Protein AF-A0A7Y5TC17-F1 (afdb_monomer)

Foldseek 3Di:
DDPPPQDDAQPLCVQVFFLLLAWADDPLAIEGEDQEADPPPCVQVVVLLLLCQLQVHDSVRYHYQYRDPSHGCPDYDDDVCRCVRVSSNSNLSNLVLCVQLVDDNPDDSSSSSVSSNPDDRRHGSNPDSGDDGGDDRPRPPDDDDDPCVVCVVVVHDDDPNVD

Secondary structure (DSSP, 8-state):
-----PPPPPHHHHHS-BHHHHEEEETTEEEEE--PPPSSS-HHHHHHHHHHHHHT--GGGEEEEPP-TTS-----S-TT-HHHHHHHHHHHHHHHHHHHTT--TT--HHHHHHHHHTS-TT-BGGG----PPPSS-SSTTS----TTHHHHHTT----GGG-

Nearest PDB structures (foldseek):
  1t3q-assembly1_B  TM=6.566E-01  e=1.281E-02  Pseudomonas putida
  1ffv-assembly1_B  TM=6.746E-01  e=1.524E-02  Hydrogenophaga pseudoflava
  5g5g-assembly1_C  TM=7.949E-01  e=1.029E-01  Escherichia coli K-12
  7dqx-assembly1_A  TM=5.069E-01  e=5.376E-03  Paenarthrobacter nicotinovorans
  1n63-assembly1_E  TM=7.167E-01  e=9.711E-02  Afipia carboxidovorans OM5

pLDDT: mean 90.0, std 11.38, range [38.22, 98.5]

Radius of gyration: 15.99 Å; Cα contacts (8 Å, |Δi|>4): 239; chains: 1; bounding box: 36×48×40 Å

Mean predicted aligned error: 5.06 Å

Sequence (163 aa):
MSLTRQRPLPAHVETNPRLGTWVTVADGLVEVHVGKVELGQGILTALHQVAADALGLPLHLVRIRSARTDGPDQGTTAGSLSVLQSTAALRHVGAAVRQLAEADDTDDPAAYVERIAALDPRTNLAGLDVGREPGHPVAVGTDAPRLDIPDKILGRPRFLTDL

Solvent-accessible surface area (backbone atoms only — not comparable to full-atom values): 9745 Å² total; per-residue (Å²): 135,86,80,77,78,78,75,81,80,37,68,52,32,65,77,40,30,35,40,47,38,40,43,50,63,56,98,90,25,43,34,37,40,35,28,53,68,71,87,78,85,53,54,62,63,54,49,36,24,47,41,15,26,23,55,73,45,62,62,91,45,44,41,67,39,69,50,48,95,83,36,32,76,58,64,78,72,54,92,84,39,55,65,70,58,47,50,52,28,39,38,52,52,16,23,39,49,31,62,75,45,67,65,55,100,83,57,58,67,68,65,49,49,54,39,55,57,68,52,65,43,77,42,57,58,66,80,53,90,58,66,79,69,64,79,80,70,81,37,61,92,55,94,74,86,62,86,61,50,66,35,61,75,70,72,44,93,78,65,72,87,79,106

Structure (mmCIF, N/CA/C/O backbone):
data_AF-A0A7Y5TC17-F1
#
_entry.id   AF-A0A7Y5TC17-F1
#
loop_
_atom_site.group_PDB
_atom_site.id
_atom_site.type_symbol
_atom_site.label_atom_id
_atom_site.label_alt_id
_atom_site.label_comp_id
_atom_site.label_asym_id
_atom_site.label_entity_id
_atom_site.label_seq_id
_atom_site.pdbx_PDB_ins_code
_atom_site.Cartn_x
_atom_site.Cartn_y
_atom_site.Cartn_z
_atom_site.occupancy
_atom_site.B_iso_or_equiv
_atom_site.auth_seq_id
_atom_site.auth_comp_id
_atom_site.auth_asym_id
_atom_site.auth_atom_id
_atom_site.pdbx_PDB_model_num
ATOM 1 N N . MET A 1 1 ? 3.488 27.300 24.366 1.00 38.22 1 MET A N 1
ATOM 2 C CA . MET A 1 1 ? 2.874 27.058 23.041 1.00 38.22 1 MET A CA 1
ATOM 3 C C . MET A 1 1 ? 3.787 26.110 22.282 1.00 38.22 1 MET A C 1
ATOM 5 O O . MET A 1 1 ? 4.843 26.537 21.838 1.00 38.22 1 MET A O 1
ATOM 9 N N . SER A 1 2 ? 3.456 24.818 22.254 1.00 45.62 2 SER A N 1
ATOM 10 C CA . SER A 1 2 ? 4.229 23.823 21.503 1.00 45.62 2 SER A CA 1
ATOM 11 C C . SER A 1 2 ? 3.798 23.907 20.041 1.00 45.62 2 SER A C 1
ATOM 13 O O . SER A 1 2 ? 2.640 23.643 19.731 1.00 45.62 2 SER A O 1
ATOM 15 N N . LEU A 1 3 ? 4.690 24.359 19.160 1.00 44.16 3 LEU A N 1
ATOM 16 C CA . LEU A 1 3 ? 4.468 24.313 17.718 1.00 44.16 3 LEU A CA 1
ATOM 17 C C . LEU A 1 3 ? 4.694 22.867 17.275 1.00 44.16 3 LEU A C 1
ATOM 19 O O . LEU A 1 3 ? 5.828 22.465 17.017 1.00 44.16 3 LEU A O 1
ATOM 23 N N . THR A 1 4 ? 3.632 22.069 17.222 1.00 50.44 4 THR A N 1
ATOM 24 C CA . THR A 1 4 ? 3.684 20.756 16.579 1.00 50.44 4 THR A CA 1
ATOM 25 C C . THR A 1 4 ? 4.006 20.999 15.103 1.00 50.44 4 THR A C 1
ATOM 27 O O . THR A 1 4 ? 3.170 21.514 14.363 1.00 50.44 4 THR A O 1
ATOM 30 N N . ARG A 1 5 ? 5.245 20.729 14.667 1.00 51.66 5 ARG A N 1
ATOM 31 C CA . ARG A 1 5 ? 5.592 20.784 13.240 1.00 51.66 5 ARG A CA 1
ATOM 32 C C . ARG A 1 5 ? 4.768 19.717 12.528 1.00 51.66 5 ARG A C 1
ATOM 34 O O . ARG A 1 5 ? 5.076 18.534 12.643 1.00 51.66 5 ARG A O 1
ATOM 41 N N . GLN A 1 6 ? 3.747 20.148 11.800 1.00 57.78 6 GLN A N 1
ATOM 42 C CA . GLN A 1 6 ? 2.999 19.282 10.903 1.00 57.78 6 GLN A CA 1
ATOM 43 C C . GLN A 1 6 ? 3.970 18.776 9.830 1.00 57.78 6 GLN A C 1
ATOM 45 O O . GLN A 1 6 ? 4.693 19.563 9.208 1.00 57.78 6 GLN A O 1
ATOM 50 N N . ARG A 1 7 ? 4.087 17.453 9.686 1.00 68.38 7 ARG A N 1
ATOM 51 C CA . ARG A 1 7 ? 5.002 16.855 8.709 1.00 68.38 7 ARG A CA 1
ATOM 52 C C . ARG A 1 7 ? 4.454 17.149 7.308 1.00 68.38 7 ARG A C 1
ATOM 54 O O . ARG A 1 7 ? 3.248 17.013 7.116 1.00 68.38 7 ARG A O 1
ATOM 61 N N . PRO A 1 8 ? 5.290 17.564 6.340 1.00 83.06 8 PRO A N 1
ATOM 62 C CA . PRO A 1 8 ? 4.802 17.810 4.990 1.00 83.06 8 PRO A CA 1
ATOM 63 C C . PRO A 1 8 ? 4.202 16.528 4.407 1.00 83.06 8 PRO A C 1
ATOM 65 O O . PRO A 1 8 ? 4.782 15.446 4.556 1.00 83.06 8 PRO A O 1
ATOM 68 N N . LEU A 1 9 ? 3.048 16.669 3.751 1.00 91.19 9 LEU A N 1
ATOM 69 C CA . LEU A 1 9 ? 2.367 15.575 3.068 1.00 91.19 9 LEU A CA 1
ATOM 70 C C . LEU A 1 9 ? 3.311 14.960 2.015 1.00 91.19 9 LEU A C 1
ATOM 72 O O . LEU A 1 9 ? 3.913 15.705 1.236 1.00 91.19 9 LEU A O 1
ATOM 76 N N . PRO A 1 10 ? 3.479 13.625 1.959 1.00 94.19 10 PRO A N 1
ATOM 77 C CA . PRO A 1 10 ? 4.298 13.011 0.921 1.00 94.19 10 PRO A CA 1
ATOM 78 C C . PRO A 1 10 ? 3.713 13.269 -0.472 1.00 94.19 10 PRO A C 1
ATOM 80 O O . PRO A 1 10 ? 2.533 13.011 -0.700 1.00 94.19 10 PRO A O 1
ATOM 83 N N . ALA A 1 11 ? 4.552 13.686 -1.424 1.00 94.56 11 ALA A N 1
ATOM 84 C CA . ALA A 1 11 ? 4.120 14.070 -2.773 1.00 94.56 11 ALA A CA 1
ATOM 85 C C . ALA A 1 11 ? 3.269 12.999 -3.481 1.00 94.56 11 ALA A C 1
ATOM 87 O O . ALA A 1 11 ? 2.285 13.318 -4.137 1.00 94.56 11 ALA A O 1
ATOM 88 N N . HIS A 1 12 ? 3.593 11.711 -3.318 1.00 96.56 12 HIS A N 1
ATOM 89 C CA . HIS A 1 12 ? 2.779 10.657 -3.927 1.00 96.56 12 HIS A CA 1
ATOM 90 C C . HIS A 1 12 ? 1.393 10.518 -3.290 1.00 96.56 12 HIS A C 1
ATOM 92 O O . HIS A 1 12 ? 0.468 10.133 -3.995 1.00 96.56 12 HIS A O 1
ATOM 98 N N . VAL A 1 13 ? 1.226 10.826 -1.999 1.00 97.00 13 VAL A N 1
ATOM 99 C CA . VAL A 1 13 ? -0.101 10.851 -1.358 1.00 97.00 13 VAL A CA 1
ATOM 100 C C . VAL A 1 13 ? -0.894 12.059 -1.846 1.00 97.00 13 VAL A C 1
ATOM 102 O O . VAL A 1 13 ? -2.085 11.936 -2.102 1.00 97.00 13 VAL A O 1
ATOM 105 N N . GLU A 1 14 ? -0.234 13.202 -2.041 1.00 96.31 14 GLU A N 1
ATOM 106 C CA . GLU A 1 14 ? -0.856 14.398 -2.618 1.00 96.31 14 GLU A CA 1
ATOM 107 C C . GLU A 1 14 ? -1.443 14.119 -4.011 1.00 96.31 14 GLU A C 1
ATOM 109 O O . GLU A 1 14 ? -2.597 14.455 -4.275 1.00 96.31 14 GLU A O 1
ATOM 114 N N . THR A 1 15 ? -0.691 13.439 -4.884 1.00 96.75 15 THR A N 1
ATOM 115 C CA . THR A 1 15 ? -1.150 13.106 -6.243 1.00 96.75 15 THR A CA 1
ATOM 116 C C . THR A 1 15 ? -2.050 11.871 -6.309 1.00 96.75 15 THR A C 1
ATOM 118 O O . THR A 1 15 ? -2.749 11.685 -7.300 1.00 96.75 15 THR A O 1
ATOM 121 N N . ASN A 1 16 ? -2.074 11.038 -5.262 1.00 97.69 16 ASN A N 1
ATOM 122 C CA . ASN A 1 16 ? -2.910 9.837 -5.165 1.00 97.69 16 ASN A CA 1
ATOM 123 C C . ASN A 1 16 ? -3.669 9.822 -3.826 1.00 97.69 16 ASN A C 1
ATOM 125 O O . ASN A 1 16 ? -3.382 9.003 -2.955 1.00 97.69 16 ASN A O 1
ATOM 129 N N . PRO A 1 17 ? -4.638 10.722 -3.604 1.00 97.62 17 PRO A N 1
ATOM 130 C CA . PRO A 1 17 ? -5.179 10.945 -2.266 1.00 97.62 17 PRO A CA 1
ATOM 131 C C . PRO A 1 17 ? -6.154 9.868 -1.780 1.00 97.62 17 PRO A C 1
ATOM 133 O O . PRO A 1 17 ? -6.545 9.898 -0.619 1.00 97.62 17 PRO A O 1
ATOM 136 N N . ARG A 1 18 ? -6.622 8.949 -2.631 1.00 98.19 18 ARG A N 1
ATOM 137 C CA . ARG A 1 18 ? -7.681 7.994 -2.264 1.00 98.19 18 ARG A CA 1
ATOM 138 C C . ARG A 1 18 ? -7.101 6.748 -1.608 1.00 98.19 18 ARG A C 1
ATOM 140 O O . ARG A 1 18 ? -6.218 6.120 -2.181 1.00 98.19 18 ARG A O 1
ATOM 147 N N . LEU A 1 19 ? -7.641 6.355 -0.453 1.00 98.38 19 LEU A N 1
ATOM 148 C CA . LEU A 1 19 ? -7.208 5.155 0.272 1.00 98.38 19 LEU A CA 1
ATOM 149 C C . LEU A 1 19 ? -7.213 3.898 -0.612 1.00 98.38 19 LEU A C 1
ATOM 151 O O . LEU A 1 19 ? -6.208 3.195 -0.668 1.00 98.38 19 LEU A O 1
ATOM 155 N N . GLY A 1 20 ? -8.294 3.667 -1.360 1.00 97.94 20 GLY A N 1
ATOM 156 C CA . GLY A 1 20 ? -8.449 2.494 -2.226 1.00 97.94 20 GLY A CA 1
ATOM 157 C C . GLY A 1 20 ? -7.459 2.424 -3.392 1.00 97.94 20 GLY A C 1
ATOM 158 O O . GLY A 1 20 ? -7.299 1.369 -3.994 1.00 97.94 20 GLY A O 1
ATOM 159 N N . THR A 1 21 ? -6.768 3.525 -3.711 1.00 98.06 21 THR A N 1
ATOM 160 C CA . THR A 1 21 ? -5.655 3.503 -4.669 1.00 98.06 21 THR A CA 1
ATOM 161 C C . THR A 1 21 ? -4.435 2.796 -4.076 1.00 98.06 21 THR A C 1
ATOM 163 O O . THR A 1 21 ? -3.692 2.166 -4.819 1.00 98.06 21 THR A O 1
ATOM 166 N N . TRP A 1 22 ? -4.241 2.866 -2.757 1.00 98.31 22 TRP A N 1
ATOM 167 C CA . TRP A 1 22 ? -3.078 2.318 -2.054 1.00 98.31 22 TRP A CA 1
ATOM 168 C C . TRP A 1 22 ? -3.331 0.978 -1.383 1.00 98.31 22 TRP A C 1
ATOM 170 O O . TRP A 1 22 ? -2.414 0.167 -1.320 1.00 98.31 22 TRP A O 1
ATOM 180 N N . VAL A 1 23 ? -4.521 0.781 -0.817 1.00 98.44 23 VAL A N 1
ATOM 181 C CA . VAL A 1 23 ? -4.818 -0.357 0.055 1.00 98.44 23 VAL A CA 1
ATOM 182 C C . VAL A 1 23 ? -6.170 -0.947 -0.305 1.00 98.44 23 VAL A C 1
ATOM 184 O O . VAL A 1 23 ? -7.170 -0.234 -0.385 1.00 98.44 23 VAL A O 1
ATOM 187 N N . THR A 1 24 ? -6.196 -2.263 -0.477 1.00 98.31 24 THR A N 1
ATOM 188 C CA . THR A 1 24 ? -7.418 -3.069 -0.541 1.00 98.31 24 THR A CA 1
ATOM 189 C C . THR A 1 24 ? -7.253 -4.316 0.330 1.00 98.31 24 THR A C 1
ATOM 191 O O . THR A 1 24 ? -6.166 -4.577 0.848 1.00 98.31 24 THR A O 1
ATOM 194 N N . VAL A 1 25 ? -8.328 -5.075 0.536 1.00 98.44 25 VAL A N 1
ATOM 195 C CA . VAL A 1 25 ? -8.272 -6.370 1.225 1.00 98.44 25 VAL A CA 1
ATOM 196 C C . VAL A 1 25 ? -8.869 -7.430 0.312 1.00 98.44 25 VAL A C 1
ATOM 198 O O . VAL A 1 25 ? -9.963 -7.246 -0.222 1.00 98.44 25 VAL A O 1
ATOM 201 N N . ALA A 1 26 ? -8.145 -8.529 0.127 1.00 97.19 26 ALA A N 1
ATOM 202 C CA . ALA A 1 26 ? -8.575 -9.676 -0.662 1.00 97.19 26 ALA A CA 1
ATOM 203 C C . ALA A 1 26 ? -8.027 -10.962 -0.039 1.00 97.19 26 ALA A C 1
ATOM 205 O O . ALA A 1 26 ? -6.884 -10.998 0.410 1.00 97.19 26 ALA A O 1
ATOM 206 N N . ASP A 1 27 ? -8.843 -12.017 -0.005 1.00 96.12 27 ASP A N 1
ATOM 207 C CA . ASP A 1 27 ? -8.465 -13.331 0.536 1.00 96.12 27 ASP A CA 1
ATOM 208 C C . ASP A 1 27 ? -7.914 -13.285 1.980 1.00 96.12 27 ASP A C 1
ATOM 210 O O . ASP A 1 27 ? -7.019 -14.051 2.334 1.00 96.12 27 ASP A O 1
ATOM 214 N N . GLY A 1 28 ? -8.412 -12.362 2.813 1.00 95.06 28 GLY A N 1
ATOM 215 C CA . GLY A 1 28 ? -7.934 -12.171 4.191 1.00 95.06 28 GLY A CA 1
ATOM 216 C C . GLY A 1 28 ? -6.537 -11.544 4.301 1.00 95.06 28 GLY A C 1
ATOM 217 O O . GLY A 1 28 ? -5.920 -11.604 5.362 1.00 95.06 28 GLY A O 1
ATOM 218 N N . LEU A 1 29 ? -6.023 -10.954 3.217 1.00 97.62 29 LEU A N 1
ATOM 219 C CA . LEU A 1 29 ? -4.732 -10.271 3.158 1.00 97.62 29 LEU A CA 1
ATOM 220 C C . LEU A 1 29 ? -4.921 -8.798 2.805 1.00 97.62 29 LEU A C 1
ATOM 222 O O . LEU A 1 29 ? -5.767 -8.445 1.981 1.00 97.62 29 LEU A O 1
ATOM 226 N N . VAL A 1 30 ? -4.075 -7.944 3.374 1.00 98.44 30 VAL A N 1
ATOM 227 C CA . VAL A 1 30 ? -4.012 -6.528 3.005 1.00 98.44 30 VAL A CA 1
ATOM 228 C C . VAL A 1 30 ? -3.144 -6.393 1.761 1.00 98.44 30 VAL A C 1
ATOM 230 O O . VAL A 1 30 ? -1.936 -6.638 1.791 1.00 98.44 30 VAL A O 1
ATOM 233 N N . GLU A 1 31 ? -3.758 -6.002 0.652 1.00 98.25 31 GLU A N 1
ATOM 234 C CA . GLU A 1 31 ? -3.065 -5.731 -0.598 1.00 98.25 31 GLU A CA 1
ATOM 235 C C . GLU A 1 31 ? -2.627 -4.267 -0.639 1.00 98.25 31 GLU A C 1
ATOM 237 O O . GLU A 1 31 ? -3.451 -3.353 -0.618 1.00 98.25 31 GLU A O 1
ATOM 242 N N . VAL A 1 32 ? -1.317 -4.038 -0.713 1.00 98.31 32 VAL A N 1
ATOM 243 C CA . VAL A 1 32 ? -0.723 -2.703 -0.807 1.00 98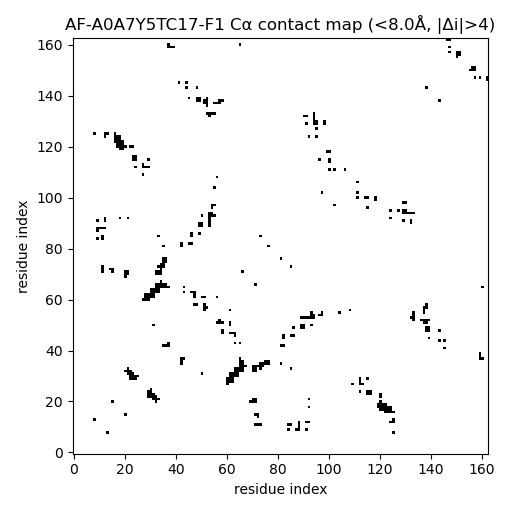.31 32 VAL A CA 1
ATOM 244 C C . VAL A 1 32 ? -0.223 -2.478 -2.224 1.00 98.31 32 VAL A C 1
ATOM 246 O O . VAL A 1 32 ? 0.647 -3.193 -2.725 1.00 98.31 32 VAL A O 1
ATOM 249 N N . HIS A 1 33 ? -0.786 -1.477 -2.882 1.00 98.06 33 HIS A N 1
ATOM 250 C CA . HIS A 1 33 ? -0.503 -1.134 -4.265 1.00 98.06 33 HIS A CA 1
ATOM 251 C C . HIS A 1 33 ? 0.639 -0.125 -4.340 1.00 98.06 33 HIS A C 1
ATOM 253 O O . HIS A 1 33 ? 0.656 0.885 -3.633 1.00 98.06 33 HIS A O 1
ATOM 259 N N . VAL A 1 34 ? 1.585 -0.375 -5.242 1.00 97.06 34 VAL A N 1
ATOM 260 C CA . VAL A 1 34 ? 2.689 0.544 -5.531 1.00 97.06 34 VAL A CA 1
ATOM 261 C C . VAL A 1 34 ? 2.785 0.773 -7.035 1.00 97.06 34 VAL A C 1
ATOM 263 O O . VAL A 1 34 ? 2.600 -0.140 -7.829 1.00 97.06 34 VAL A O 1
ATOM 266 N N . GLY A 1 35 ? 3.111 1.997 -7.438 1.00 96.00 35 GLY A N 1
ATOM 267 C CA . GLY A 1 35 ? 3.348 2.383 -8.831 1.00 96.00 35 GLY A CA 1
ATOM 268 C C . GLY A 1 35 ? 4.783 2.139 -9.302 1.00 96.00 35 GLY A C 1
ATOM 269 O O . GLY A 1 35 ? 5.126 2.472 -10.434 1.00 96.00 35 GLY A O 1
ATOM 270 N N . LYS A 1 36 ? 5.659 1.595 -8.445 1.00 94.88 36 LYS A N 1
ATOM 271 C CA . LYS A 1 36 ? 7.052 1.290 -8.800 1.00 94.88 36 LYS A CA 1
ATOM 272 C C . LYS A 1 36 ? 7.165 -0.067 -9.499 1.00 94.88 36 LYS A C 1
ATOM 274 O O . LYS A 1 36 ? 6.504 -1.035 -9.131 1.00 94.88 36 LYS A O 1
ATOM 279 N N . VAL A 1 37 ? 8.041 -0.125 -10.500 1.00 93.56 37 VAL A N 1
ATOM 280 C CA . VAL A 1 37 ? 8.257 -1.300 -11.352 1.00 93.56 37 VAL A CA 1
ATOM 281 C C . VAL A 1 37 ? 9.502 -2.051 -10.883 1.00 93.56 37 VAL A C 1
ATOM 283 O O . VAL A 1 37 ? 10.553 -1.458 -10.628 1.00 93.56 37 VAL A O 1
ATOM 286 N N . GLU A 1 38 ? 9.394 -3.370 -10.776 1.00 92.06 38 GLU A N 1
ATOM 287 C CA . GLU A 1 38 ? 10.527 -4.256 -10.516 1.00 92.06 38 GLU A CA 1
ATOM 288 C C . GLU A 1 38 ? 11.316 -4.509 -11.806 1.00 92.06 38 GLU A C 1
ATOM 290 O O . GLU A 1 38 ? 10.758 -4.969 -12.798 1.00 92.06 38 GLU A O 1
ATOM 295 N N . LEU A 1 39 ? 12.620 -4.223 -11.787 1.00 91.50 39 LEU A N 1
ATOM 296 C CA . LEU A 1 39 ? 13.537 -4.407 -12.921 1.00 91.50 39 LEU A CA 1
ATOM 297 C C . LEU A 1 39 ? 14.716 -5.330 -12.564 1.00 91.50 39 LEU A C 1
ATOM 299 O O . LEU A 1 39 ? 15.632 -5.519 -13.361 1.00 91.50 39 LEU A O 1
ATOM 303 N N . GLY A 1 40 ? 14.713 -5.906 -11.361 1.00 89.62 40 GLY A N 1
ATOM 304 C CA . GLY A 1 40 ? 15.720 -6.827 -10.843 1.00 89.62 40 GLY A CA 1
ATOM 305 C C . GLY A 1 40 ? 16.331 -6.390 -9.514 1.00 89.62 40 GLY A C 1
ATOM 306 O O . GLY A 1 40 ? 16.956 -7.221 -8.846 1.00 89.62 40 GLY A O 1
ATOM 307 N N . GLN A 1 41 ? 16.129 -5.137 -9.103 1.00 91.50 41 GLN A N 1
ATOM 308 C CA . GLN A 1 41 ? 16.670 -4.552 -7.879 1.00 91.50 41 GLN A CA 1
ATOM 309 C C . GLN A 1 41 ? 16.088 -5.154 -6.591 1.00 91.50 41 GLN A C 1
ATOM 311 O O . GLN A 1 41 ? 16.774 -5.143 -5.574 1.00 91.50 41 GLN A O 1
ATOM 316 N N . GLY A 1 42 ? 14.885 -5.736 -6.628 1.00 91.44 42 GLY A N 1
ATOM 317 C CA . GLY A 1 42 ? 14.193 -6.268 -5.444 1.00 91.44 42 GLY A CA 1
ATOM 318 C C . GLY A 1 42 ? 13.413 -5.205 -4.669 1.00 91.44 42 GLY A C 1
ATOM 319 O O . GLY A 1 42 ? 13.336 -5.254 -3.442 1.00 91.44 42 GLY A O 1
ATOM 320 N N . ILE A 1 43 ? 12.861 -4.214 -5.371 1.00 93.38 43 ILE A N 1
ATOM 321 C CA . ILE A 1 43 ? 12.117 -3.130 -4.737 1.00 93.38 43 ILE A CA 1
ATOM 322 C C . ILE A 1 43 ? 10.801 -3.608 -4.141 1.00 93.38 43 ILE A C 1
ATOM 324 O O . ILE A 1 43 ? 10.406 -3.093 -3.101 1.00 93.38 43 ILE A O 1
ATOM 328 N N . LEU A 1 44 ? 10.130 -4.582 -4.759 1.00 93.44 44 LEU A N 1
ATOM 329 C CA . LEU A 1 44 ? 8.847 -5.056 -4.237 1.00 93.44 44 LEU A CA 1
ATOM 330 C C . LEU A 1 44 ? 9.033 -5.714 -2.868 1.00 93.44 44 LEU A C 1
ATOM 332 O O . LEU A 1 44 ? 8.256 -5.438 -1.963 1.00 93.44 44 LEU A O 1
ATOM 336 N N . THR A 1 45 ? 10.123 -6.461 -2.668 1.00 93.12 45 THR A N 1
ATOM 337 C CA . THR A 1 45 ? 10.498 -7.007 -1.353 1.00 93.12 45 THR A CA 1
ATOM 338 C C . THR A 1 45 ? 10.786 -5.901 -0.337 1.00 93.12 45 THR A C 1
ATOM 340 O O . THR A 1 45 ? 10.285 -5.947 0.784 1.00 93.12 45 THR A O 1
ATOM 343 N N . ALA A 1 46 ? 11.547 -4.872 -0.721 1.00 93.81 46 ALA A N 1
ATOM 344 C CA . ALA A 1 46 ? 11.838 -3.754 0.178 1.00 93.81 46 ALA A CA 1
ATOM 345 C C . ALA A 1 46 ? 10.561 -2.991 0.580 1.00 93.81 46 ALA A C 1
ATOM 347 O O . ALA A 1 46 ? 10.364 -2.668 1.750 1.00 93.81 46 ALA A O 1
ATOM 348 N N . LEU A 1 47 ? 9.669 -2.726 -0.379 1.00 95.25 47 LEU A N 1
ATOM 349 C CA . LEU A 1 47 ? 8.399 -2.045 -0.123 1.00 95.25 47 LEU A CA 1
ATOM 350 C C . LEU A 1 47 ? 7.408 -2.927 0.641 1.00 95.25 47 LEU A C 1
ATOM 352 O O . LEU A 1 47 ? 6.613 -2.388 1.402 1.00 95.25 47 LEU A O 1
ATOM 356 N N . HIS A 1 48 ? 7.488 -4.254 0.514 1.00 95.38 48 HIS A N 1
ATOM 357 C CA . HIS A 1 48 ? 6.717 -5.201 1.323 1.00 95.38 48 HIS A CA 1
ATOM 358 C C . HIS A 1 48 ? 7.050 -5.077 2.805 1.00 95.38 48 HIS A C 1
ATOM 360 O O . HIS A 1 48 ? 6.143 -4.924 3.618 1.00 95.38 48 HIS A O 1
ATOM 366 N N . GLN A 1 49 ? 8.340 -5.047 3.147 1.00 95.19 49 GLN A N 1
ATOM 367 C CA . GLN A 1 49 ? 8.782 -4.836 4.527 1.00 95.19 49 GLN A CA 1
ATOM 368 C C . GLN A 1 49 ? 8.340 -3.472 5.061 1.00 95.19 49 GLN A C 1
ATOM 370 O O . GLN A 1 49 ? 7.807 -3.384 6.163 1.00 95.19 49 GLN A O 1
ATOM 375 N N . VAL A 1 50 ? 8.498 -2.412 4.263 1.00 95.56 50 VAL A N 1
ATOM 376 C CA . VAL A 1 50 ? 8.059 -1.063 4.649 1.00 95.56 50 VAL A CA 1
ATOM 377 C C . VAL A 1 50 ? 6.545 -0.992 4.851 1.00 95.56 50 VAL A C 1
ATOM 379 O O . VAL A 1 50 ? 6.094 -0.343 5.789 1.00 95.56 50 VAL A O 1
ATOM 382 N N . ALA A 1 51 ? 5.759 -1.635 3.988 1.00 96.56 51 ALA A N 1
ATOM 383 C CA . ALA A 1 51 ? 4.306 -1.666 4.096 1.00 96.56 51 ALA A CA 1
ATOM 384 C C . ALA A 1 51 ? 3.841 -2.445 5.333 1.00 96.56 51 ALA A C 1
ATOM 386 O O . ALA A 1 51 ? 2.977 -1.962 6.060 1.00 96.56 51 ALA A O 1
ATOM 387 N N . ALA A 1 52 ? 4.443 -3.608 5.598 1.00 95.44 52 ALA A N 1
ATOM 388 C CA . ALA A 1 52 ? 4.185 -4.400 6.798 1.00 95.44 52 ALA A CA 1
ATOM 389 C C . ALA A 1 52 ? 4.460 -3.593 8.074 1.00 95.44 52 ALA A C 1
ATOM 391 O O . ALA A 1 52 ? 3.585 -3.487 8.932 1.00 95.44 52 ALA A O 1
ATOM 392 N N . ASP A 1 53 ? 5.613 -2.922 8.140 1.00 94.62 53 ASP A N 1
ATOM 393 C CA . ASP A 1 53 ? 5.947 -2.032 9.253 1.00 94.62 53 ASP A CA 1
ATOM 394 C C . ASP A 1 53 ? 4.955 -0.881 9.389 1.00 94.62 53 ASP A C 1
ATOM 396 O O . ASP A 1 53 ? 4.475 -0.611 10.485 1.00 94.62 53 ASP A O 1
ATOM 400 N N . ALA A 1 54 ? 4.632 -0.206 8.282 1.00 94.75 54 ALA A N 1
ATOM 401 C CA . ALA A 1 54 ? 3.727 0.938 8.284 1.00 94.75 54 ALA A CA 1
ATOM 402 C C . ALA A 1 54 ? 2.315 0.565 8.764 1.00 94.75 54 ALA A C 1
ATOM 404 O O . ALA A 1 54 ? 1.668 1.363 9.442 1.00 94.75 54 ALA A O 1
ATOM 405 N N . LEU A 1 55 ? 1.848 -0.639 8.424 1.00 94.75 55 LEU A N 1
ATOM 406 C CA . LEU A 1 55 ? 0.550 -1.168 8.839 1.00 94.75 55 LEU A CA 1
ATOM 407 C C . LEU A 1 55 ? 0.570 -1.774 10.246 1.00 94.75 55 LEU A C 1
ATOM 409 O O . LEU A 1 55 ? -0.494 -1.876 10.853 1.00 94.75 55 LEU A O 1
ATOM 413 N N . GLY A 1 56 ? 1.743 -2.151 10.765 1.00 93.25 56 GLY A N 1
ATOM 414 C CA . GLY A 1 56 ? 1.874 -2.919 12.005 1.00 93.25 56 GLY A CA 1
ATOM 415 C C . GLY A 1 56 ? 1.448 -4.383 11.849 1.00 93.25 56 GLY A C 1
ATOM 416 O O . GLY A 1 56 ? 0.964 -4.982 12.801 1.00 93.25 56 GLY A O 1
ATOM 417 N N . LEU A 1 57 ? 1.583 -4.953 10.648 1.00 93.44 57 LEU A N 1
ATOM 418 C CA . LEU A 1 57 ? 1.170 -6.324 10.334 1.00 93.44 57 LEU A CA 1
ATOM 419 C C . LEU A 1 57 ? 2.382 -7.222 10.064 1.00 93.44 57 LEU A C 1
ATOM 421 O O . LEU A 1 57 ? 3.391 -6.757 9.530 1.00 93.44 57 LEU A O 1
ATOM 425 N N . PRO A 1 58 ? 2.301 -8.530 10.360 1.00 92.56 58 PRO A N 1
ATOM 426 C CA . PRO A 1 58 ? 3.327 -9.472 9.938 1.00 92.56 58 PRO A CA 1
ATOM 427 C C . PRO A 1 58 ? 3.368 -9.584 8.405 1.00 92.56 58 PRO A C 1
ATOM 429 O O . PRO A 1 58 ? 2.338 -9.519 7.734 1.00 92.56 58 PRO A O 1
ATOM 432 N N . LEU A 1 59 ? 4.560 -9.834 7.845 1.00 92.88 59 LEU A N 1
ATOM 433 C CA . LEU A 1 59 ? 4.789 -9.903 6.391 1.00 92.88 59 LEU A CA 1
ATOM 434 C C . LEU A 1 59 ? 3.797 -10.806 5.645 1.00 92.88 59 LEU A C 1
ATOM 436 O O . LEU A 1 59 ? 3.371 -10.461 4.548 1.00 92.88 59 LEU A O 1
ATOM 440 N N . HIS A 1 60 ? 3.418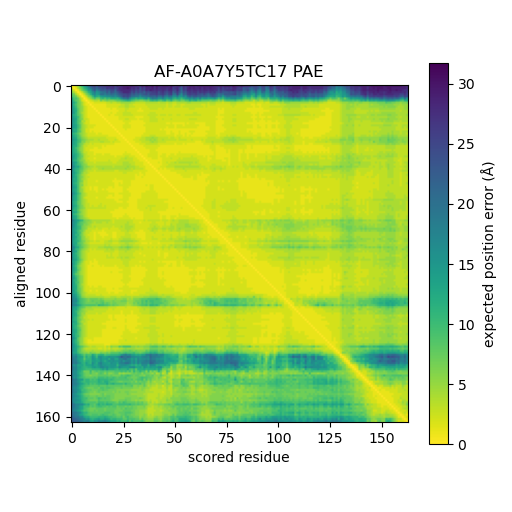 -11.946 6.227 1.00 93.38 60 HIS A N 1
ATOM 441 C CA . HIS A 1 60 ? 2.535 -12.918 5.578 1.00 93.38 60 HIS A CA 1
ATOM 442 C C . HIS A 1 60 ? 1.074 -12.453 5.449 1.00 93.38 60 HIS A C 1
ATOM 444 O O . HIS A 1 60 ? 0.331 -13.081 4.704 1.00 93.38 60 HIS A O 1
ATOM 450 N N . LEU A 1 61 ? 0.668 -11.380 6.143 1.00 96.38 61 LEU A N 1
ATOM 451 C CA . LEU A 1 61 ? -0.663 -10.767 6.018 1.00 96.38 61 LEU A CA 1
ATOM 452 C C . LEU A 1 61 ? -0.698 -9.582 5.047 1.00 96.38 61 LEU A C 1
ATOM 454 O O . LEU A 1 61 ? -1.765 -9.032 4.780 1.00 96.38 61 LEU A O 1
ATOM 458 N N . VAL A 1 62 ? 0.458 -9.194 4.506 1.00 97.00 62 VAL A N 1
ATOM 459 C CA . VAL A 1 62 ? 0.577 -8.107 3.536 1.00 97.00 62 VAL A CA 1
ATOM 460 C C . VAL A 1 62 ? 0.988 -8.686 2.192 1.00 97.00 62 VAL A C 1
ATOM 462 O O . VAL A 1 62 ? 1.924 -9.476 2.105 1.00 97.00 62 VAL A O 1
ATOM 465 N N . 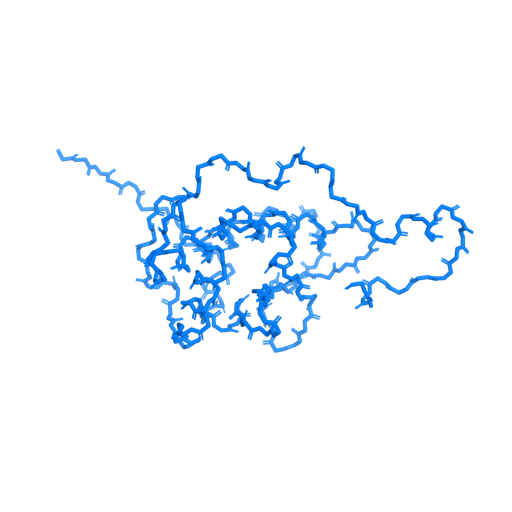ARG A 1 63 ? 0.322 -8.261 1.122 1.00 95.81 63 ARG A N 1
ATOM 466 C CA . ARG A 1 63 ? 0.692 -8.590 -0.256 1.00 95.81 63 ARG A CA 1
ATOM 467 C C . ARG A 1 63 ? 1.003 -7.303 -1.004 1.00 95.81 63 ARG A C 1
ATOM 469 O O . ARG A 1 63 ? 0.153 -6.424 -1.096 1.00 95.81 63 ARG A O 1
ATOM 476 N N . ILE A 1 64 ? 2.199 -7.188 -1.574 1.00 94.88 64 ILE A N 1
ATOM 477 C CA . ILE A 1 64 ? 2.495 -6.082 -2.490 1.00 94.88 64 ILE A CA 1
ATOM 478 C C . ILE A 1 64 ? 1.902 -6.389 -3.858 1.00 94.88 64 ILE A C 1
ATOM 480 O O . ILE A 1 64 ? 2.133 -7.454 -4.423 1.00 94.88 64 ILE A O 1
ATOM 484 N N . ARG A 1 65 ? 1.170 -5.427 -4.414 1.00 94.31 65 ARG A N 1
ATOM 485 C CA . ARG A 1 65 ? 0.733 -5.441 -5.808 1.00 94.31 65 ARG A CA 1
ATOM 486 C C . ARG A 1 65 ? 1.651 -4.522 -6.601 1.00 94.31 65 ARG A C 1
ATOM 488 O O . ARG A 1 65 ? 1.757 -3.332 -6.299 1.00 94.31 65 ARG A O 1
ATOM 495 N N . SER A 1 66 ? 2.332 -5.096 -7.591 1.00 90.75 66 SER A N 1
ATOM 496 C CA . SER A 1 66 ? 3.209 -4.364 -8.504 1.00 90.75 66 SER A CA 1
ATOM 497 C C . SER A 1 66 ? 2.449 -3.294 -9.293 1.00 90.75 66 SER A C 1
ATOM 499 O O . SER A 1 66 ? 1.218 -3.305 -9.350 1.00 90.75 66 SER A O 1
ATOM 501 N N . ALA A 1 67 ? 3.198 -2.418 -9.966 1.00 93.44 67 ALA A N 1
ATOM 502 C CA . ALA A 1 67 ? 2.641 -1.351 -10.789 1.00 93.44 67 ALA A CA 1
ATOM 503 C C . ALA A 1 67 ? 1.574 -1.853 -11.772 1.00 93.44 67 ALA A C 1
ATOM 505 O O . ALA A 1 67 ? 1.811 -2.746 -12.590 1.00 93.44 67 ALA A O 1
ATOM 506 N N . ARG A 1 68 ? 0.405 -1.221 -11.696 1.00 91.81 68 ARG A N 1
ATOM 507 C CA . ARG A 1 68 ? -0.724 -1.371 -12.612 1.00 91.81 68 ARG A CA 1
ATOM 508 C C . ARG A 1 68 ? -1.301 0.009 -12.901 1.00 91.81 68 ARG A C 1
ATOM 510 O O . ARG A 1 68 ? -1.141 0.929 -12.103 1.00 91.81 68 ARG A O 1
ATOM 517 N N . THR A 1 69 ? -1.988 0.154 -14.029 1.00 92.25 69 THR A N 1
ATOM 518 C CA . THR A 1 69 ? -2.575 1.436 -14.451 1.00 92.25 69 THR A CA 1
ATOM 519 C C . THR A 1 69 ? -3.786 1.867 -13.619 1.00 92.25 69 THR 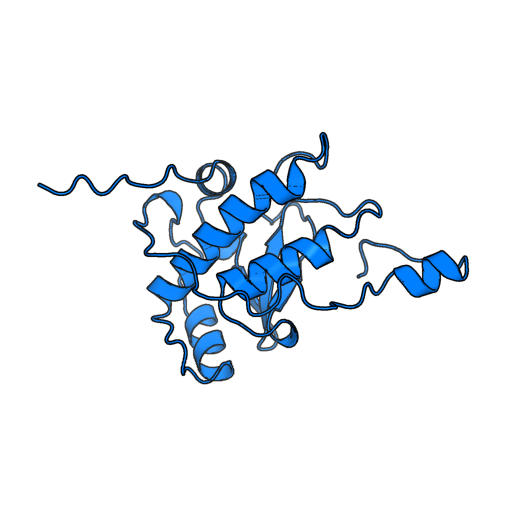A C 1
ATOM 521 O O . THR A 1 69 ? -4.215 3.009 -13.736 1.00 92.25 69 THR A O 1
ATOM 524 N N . ASP A 1 70 ? -4.327 0.977 -12.786 1.00 90.12 70 ASP A N 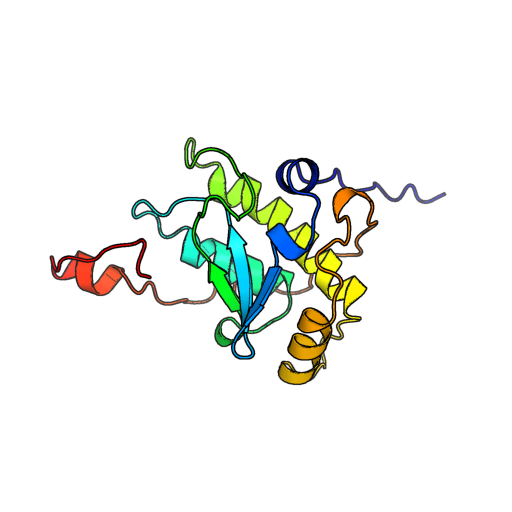1
ATOM 525 C CA . ASP A 1 70 ? -5.372 1.245 -11.790 1.00 90.12 70 ASP A CA 1
ATOM 526 C C . ASP A 1 70 ? -4.811 1.535 -10.376 1.00 90.12 70 ASP A C 1
ATOM 528 O O . ASP A 1 70 ? -5.582 1.826 -9.461 1.00 90.12 70 ASP A O 1
ATOM 532 N N . GLY A 1 71 ? -3.484 1.477 -10.193 1.00 93.44 71 GLY A N 1
ATOM 533 C CA . GLY A 1 71 ? -2.783 1.771 -8.938 1.00 93.44 71 GLY A CA 1
ATOM 534 C C . GLY A 1 71 ? -2.306 3.228 -8.813 1.00 93.44 71 GLY A C 1
ATOM 535 O O . GLY A 1 71 ? -2.639 4.068 -9.651 1.00 93.44 71 GLY A O 1
ATOM 536 N N . PRO A 1 72 ? -1.516 3.556 -7.770 1.00 97.31 72 PRO A N 1
ATOM 537 C CA . PRO A 1 72 ? -1.031 4.915 -7.566 1.00 97.31 72 PRO A CA 1
ATOM 538 C C . PRO A 1 72 ? 0.005 5.275 -8.630 1.00 97.31 72 PRO A C 1
ATOM 540 O O . PRO A 1 72 ? 0.975 4.541 -8.832 1.00 97.31 72 PRO A O 1
ATOM 543 N N . ASP A 1 73 ? -0.138 6.443 -9.252 1.00 96.62 73 ASP A N 1
ATOM 544 C CA . ASP A 1 73 ? 0.904 6.998 -10.107 1.00 96.62 73 ASP A CA 1
ATOM 545 C C . ASP A 1 73 ? 2.068 7.476 -9.230 1.00 96.62 73 ASP A C 1
ATOM 547 O O . ASP A 1 73 ? 2.012 8.511 -8.555 1.00 96.62 73 ASP A O 1
ATOM 551 N N . GLN A 1 74 ? 3.132 6.672 -9.210 1.00 95.56 74 GLN A N 1
ATOM 552 C CA . GLN A 1 74 ? 4.381 6.986 -8.522 1.00 95.56 74 GLN A CA 1
ATOM 553 C C . GLN A 1 74 ? 5.497 7.400 -9.492 1.00 95.56 74 GLN A C 1
ATOM 555 O O . GLN A 1 74 ? 6.673 7.419 -9.108 1.00 95.56 74 GLN A O 1
ATOM 560 N N . GLY A 1 75 ? 5.150 7.738 -10.736 1.00 94.00 75 GLY A N 1
ATOM 561 C CA . GLY A 1 75 ? 6.094 8.076 -11.790 1.00 94.00 75 GLY A CA 1
ATOM 562 C C . GLY A 1 75 ? 7.049 6.930 -12.127 1.00 94.00 75 GLY A C 1
ATOM 563 O O . GLY A 1 75 ? 6.781 5.750 -11.902 1.00 94.00 75 GLY A O 1
ATOM 564 N N . THR A 1 76 ? 8.212 7.275 -12.673 1.00 94.50 76 THR A N 1
ATOM 565 C CA . THR A 1 76 ? 9.176 6.282 -13.152 1.00 94.50 76 THR A CA 1
ATOM 566 C C . THR A 1 76 ? 9.981 5.630 -12.023 1.00 94.50 76 THR A C 1
ATOM 568 O O . THR A 1 76 ? 10.159 6.160 -10.919 1.00 94.50 76 THR A O 1
ATOM 571 N N . THR A 1 77 ? 10.507 4.440 -12.316 1.00 95.19 77 THR A N 1
ATOM 572 C CA . THR A 1 77 ? 11.533 3.784 -11.497 1.00 95.19 77 THR A CA 1
ATOM 573 C C . THR A 1 77 ? 12.903 4.158 -12.053 1.00 95.19 77 THR A C 1
ATOM 575 O O . THR A 1 77 ? 13.400 3.522 -12.976 1.00 95.19 77 THR A O 1
ATOM 578 N N . ALA A 1 78 ? 13.486 5.237 -11.527 1.00 94.62 78 ALA A N 1
ATOM 579 C CA . ALA A 1 78 ? 14.779 5.767 -11.956 1.00 94.62 78 ALA A CA 1
ATOM 580 C C . ALA A 1 78 ? 15.465 6.570 -10.833 1.00 94.62 78 ALA A C 1
ATOM 582 O O . ALA A 1 78 ? 14.850 6.908 -9.818 1.00 94.62 78 ALA A O 1
ATOM 583 N N . GLY A 1 79 ? 16.756 6.868 -11.014 1.00 94.81 79 GLY A N 1
ATOM 584 C CA . GLY A 1 79 ? 17.516 7.778 -10.144 1.00 94.81 79 GLY A CA 1
ATOM 585 C C . GLY A 1 79 ? 17.694 7.314 -8.696 1.00 94.81 79 GLY A C 1
ATOM 586 O O . GLY A 1 79 ? 17.949 8.140 -7.827 1.00 94.81 79 GLY A O 1
ATOM 587 N N . SER A 1 80 ? 17.517 6.018 -8.413 1.00 94.06 80 SER A N 1
ATOM 588 C CA . SER A 1 80 ? 17.550 5.455 -7.051 1.00 94.06 80 SER A CA 1
ATOM 589 C C . SER A 1 80 ? 16.531 6.082 -6.086 1.00 94.06 80 SER A C 1
ATOM 591 O O . SER A 1 80 ? 16.675 5.992 -4.869 1.00 94.06 80 SER A O 1
ATOM 593 N N . LEU A 1 81 ? 15.471 6.701 -6.616 1.00 94.88 81 LEU A N 1
ATOM 594 C CA . LEU A 1 81 ? 14.492 7.446 -5.821 1.00 94.88 81 LEU A CA 1
ATOM 595 C C . LEU A 1 81 ? 13.383 6.569 -5.243 1.00 94.88 81 LEU A C 1
ATOM 597 O O . LEU A 1 81 ? 12.652 7.001 -4.356 1.00 94.88 81 LEU A O 1
ATOM 601 N N . SER A 1 82 ? 13.225 5.345 -5.739 1.00 95.81 82 SER A N 1
ATOM 602 C CA . SER A 1 82 ? 11.987 4.610 -5.523 1.00 95.81 82 SER A CA 1
ATOM 603 C C . SER A 1 82 ? 11.721 4.254 -4.057 1.00 95.81 82 SER A C 1
ATOM 605 O O . SER A 1 82 ? 10.599 4.458 -3.601 1.00 95.81 82 SER A O 1
ATOM 607 N N . VAL A 1 83 ? 12.727 3.804 -3.295 1.00 95.06 83 VAL A N 1
ATOM 608 C CA . VAL A 1 83 ? 12.576 3.57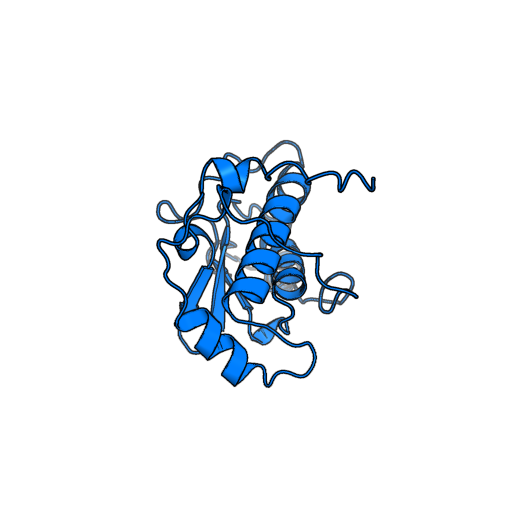6 -1.843 1.00 95.06 83 VAL A CA 1
ATOM 609 C C . VAL A 1 83 ? 12.395 4.903 -1.107 1.00 95.06 83 VAL A C 1
ATOM 611 O O . VAL A 1 83 ? 11.494 5.023 -0.286 1.00 95.06 83 VAL A O 1
ATOM 614 N N . LEU A 1 84 ? 13.201 5.919 -1.434 1.00 93.31 84 LEU A N 1
ATOM 615 C CA . LEU A 1 84 ? 13.137 7.237 -0.796 1.00 93.31 84 LEU A CA 1
ATOM 616 C C . LEU A 1 84 ? 11.726 7.844 -0.877 1.00 93.31 84 LEU A C 1
ATOM 618 O O . LEU A 1 84 ? 11.180 8.292 0.129 1.00 93.31 84 LEU A O 1
ATOM 622 N N . GLN A 1 85 ? 11.131 7.834 -2.069 1.00 94.00 85 GLN A N 1
ATOM 623 C CA . GLN A 1 85 ? 9.821 8.427 -2.319 1.00 94.00 85 GLN A CA 1
ATOM 624 C C . GLN A 1 85 ? 8.672 7.547 -1.815 1.00 94.00 85 GLN A C 1
ATOM 626 O O . GLN A 1 85 ? 7.743 8.045 -1.177 1.00 94.00 85 GLN A O 1
ATOM 631 N N . SER A 1 86 ? 8.719 6.238 -2.086 1.00 95.88 86 SER A N 1
ATOM 632 C CA . SER A 1 86 ? 7.596 5.344 -1.773 1.00 95.88 86 SER A CA 1
ATOM 633 C C . SER A 1 86 ? 7.493 5.067 -0.279 1.00 95.88 86 SER A C 1
ATOM 635 O O . SER A 1 86 ? 6.384 4.997 0.235 1.00 95.88 86 SER A O 1
ATOM 637 N N . THR A 1 87 ? 8.615 4.990 0.446 1.00 94.69 87 THR A N 1
ATOM 638 C CA . THR A 1 87 ? 8.593 4.779 1.901 1.00 94.69 87 THR A CA 1
ATOM 639 C C . THR A 1 87 ? 7.886 5.914 2.626 1.00 94.69 87 THR A C 1
ATOM 641 O O . THR A 1 87 ? 7.093 5.655 3.525 1.00 94.69 87 THR A O 1
ATOM 644 N N . ALA A 1 88 ? 8.118 7.170 2.228 1.00 92.94 88 ALA A N 1
ATOM 645 C CA . ALA A 1 88 ? 7.433 8.309 2.835 1.00 92.94 88 ALA A CA 1
ATOM 646 C C . ALA A 1 88 ? 5.908 8.225 2.652 1.00 92.94 88 ALA A C 1
ATOM 648 O O . ALA A 1 88 ? 5.165 8.509 3.590 1.00 92.94 88 ALA A O 1
ATOM 649 N N . ALA A 1 89 ? 5.455 7.802 1.468 1.00 95.62 89 ALA A N 1
ATOM 650 C CA . ALA A 1 89 ? 4.039 7.628 1.168 1.00 95.62 89 ALA A CA 1
ATOM 651 C C . ALA A 1 89 ? 3.426 6.433 1.911 1.00 95.62 89 ALA A C 1
ATOM 653 O O . ALA A 1 89 ? 2.418 6.604 2.586 1.00 95.62 89 ALA A O 1
ATOM 654 N N . LEU A 1 90 ? 4.060 5.257 1.861 1.00 96.62 90 LEU A N 1
ATOM 655 C CA . LEU A 1 90 ? 3.581 4.048 2.542 1.00 96.62 90 LEU A CA 1
ATOM 656 C C . LEU A 1 90 ? 3.468 4.245 4.052 1.00 96.62 90 LEU A C 1
ATOM 658 O O . LEU A 1 90 ? 2.506 3.793 4.658 1.00 96.62 90 LEU A O 1
ATOM 662 N N . ARG A 1 91 ? 4.411 4.973 4.650 1.00 94.25 91 ARG A N 1
ATOM 663 C CA . ARG A 1 91 ? 4.362 5.347 6.063 1.00 94.25 91 ARG A CA 1
ATOM 664 C C . ARG A 1 91 ? 3.155 6.218 6.414 1.00 94.25 91 ARG A C 1
ATOM 666 O O . ARG A 1 91 ? 2.469 5.945 7.393 1.00 94.25 91 ARG A O 1
ATOM 673 N N . HIS A 1 92 ? 2.855 7.223 5.588 1.00 94.75 92 HIS A N 1
ATOM 674 C CA . HIS A 1 92 ? 1.654 8.054 5.754 1.00 94.75 92 HIS A CA 1
ATOM 675 C C . HIS A 1 92 ? 0.370 7.239 5.580 1.00 94.75 92 HIS A C 1
ATOM 677 O O . HIS A 1 92 ? -0.541 7.351 6.393 1.00 94.75 92 HIS A O 1
ATOM 683 N N . VAL A 1 93 ? 0.312 6.392 4.549 1.00 96.81 93 VAL A N 1
ATOM 684 C CA . VAL A 1 93 ? -0.825 5.495 4.292 1.00 96.81 93 VAL A CA 1
ATOM 685 C C . VAL A 1 93 ? -1.035 4.538 5.465 1.00 96.81 93 VAL A C 1
ATOM 687 O O . VAL A 1 93 ? -2.154 4.419 5.949 1.00 96.81 93 VAL A O 1
ATOM 690 N N . GLY A 1 94 ? 0.023 3.895 5.963 1.00 95.94 94 GLY A N 1
ATOM 691 C CA . GLY A 1 94 ? -0.060 2.978 7.098 1.00 95.94 94 GLY A CA 1
ATOM 692 C C . GLY A 1 94 ? -0.511 3.672 8.382 1.00 95.94 94 GLY A C 1
ATOM 693 O O . GLY A 1 94 ? -1.405 3.174 9.058 1.00 95.94 94 GLY A O 1
ATOM 694 N N . ALA A 1 95 ? 0.012 4.869 8.672 1.00 94.56 95 ALA A N 1
ATOM 695 C CA . ALA A 1 95 ? -0.454 5.678 9.798 1.00 94.56 95 ALA A CA 1
ATOM 696 C C . ALA A 1 95 ? -1.945 6.042 9.671 1.00 94.56 95 ALA A C 1
ATOM 698 O O . ALA A 1 95 ? -2.686 5.930 10.646 1.00 94.56 95 ALA A O 1
ATOM 699 N N . ALA A 1 96 ? -2.400 6.413 8.469 1.00 95.88 96 ALA A N 1
ATOM 700 C CA . ALA A 1 96 ? -3.813 6.675 8.208 1.00 95.88 96 ALA A CA 1
ATOM 701 C C . ALA A 1 96 ? -4.677 5.429 8.424 1.00 95.88 96 ALA A C 1
ATOM 703 O O . ALA A 1 96 ? -5.694 5.510 9.104 1.00 95.88 96 ALA A O 1
ATOM 704 N N . VAL A 1 97 ? -4.273 4.278 7.878 1.00 96.88 97 VAL A N 1
ATOM 705 C CA . VAL A 1 97 ? -5.003 3.011 8.033 1.00 96.88 97 VAL A CA 1
ATOM 706 C C . VAL A 1 97 ? -5.109 2.630 9.504 1.00 96.88 97 VAL A C 1
ATOM 708 O O . VAL A 1 97 ? -6.211 2.371 9.972 1.00 96.88 97 VAL A O 1
ATOM 711 N N . ARG A 1 98 ? -4.003 2.682 10.252 1.00 94.38 98 ARG A N 1
ATOM 712 C CA . ARG A 1 98 ? -3.989 2.388 11.692 1.00 94.38 98 ARG A CA 1
ATOM 713 C C . ARG A 1 98 ? -4.917 3.308 12.476 1.00 94.38 98 ARG A C 1
ATOM 715 O O . ARG A 1 98 ? -5.645 2.842 13.340 1.00 94.38 98 ARG A O 1
ATOM 722 N N . GLN A 1 99 ? -4.918 4.603 12.166 1.00 94.44 99 GLN A N 1
ATOM 723 C CA . GLN A 1 99 ? -5.805 5.565 12.817 1.00 94.44 99 GLN A CA 1
ATOM 724 C C . GLN A 1 99 ? -7.279 5.318 12.478 1.00 94.44 99 GLN A C 1
ATOM 726 O O . GLN A 1 99 ? -8.120 5.360 13.368 1.00 94.44 99 GLN A O 1
ATOM 731 N N . LEU A 1 100 ? -7.598 5.069 11.206 1.00 95.88 100 LEU A N 1
ATOM 732 C CA . LEU A 1 100 ? -8.974 4.877 10.738 1.00 95.88 100 LEU A CA 1
ATOM 733 C C . LEU A 1 100 ? -9.571 3.539 11.186 1.00 95.88 100 LEU A C 1
ATOM 735 O O . LEU A 1 100 ? -10.764 3.468 11.452 1.00 95.88 100 LEU A O 1
ATOM 739 N N . ALA A 1 101 ? -8.751 2.491 11.248 1.00 96.12 101 ALA A N 1
ATOM 740 C CA . ALA A 1 101 ? -9.145 1.164 11.713 1.00 96.12 101 ALA A CA 1
ATOM 741 C C . ALA A 1 101 ? -8.903 0.966 13.219 1.00 96.12 101 ALA A C 1
ATOM 743 O O . ALA A 1 101 ? -9.048 -0.157 13.702 1.00 96.12 101 ALA A O 1
ATOM 744 N N . GLU A 1 102 ? -8.538 2.032 13.943 1.00 94.00 102 GLU A N 1
ATOM 745 C CA . GLU A 1 102 ? -8.337 2.036 15.397 1.00 94.00 102 GLU A CA 1
ATOM 746 C C . GLU A 1 102 ? -7.421 0.886 15.854 1.00 94.00 102 GLU A C 1
ATOM 748 O O . GLU A 1 102 ? -7.792 0.052 16.676 1.00 94.00 102 GLU A O 1
ATOM 753 N N . ALA A 1 103 ? -6.242 0.786 15.237 1.00 90.25 103 ALA A N 1
ATOM 754 C CA . ALA A 1 103 ? -5.281 -0.276 15.513 1.00 90.25 103 ALA A CA 1
ATOM 755 C C . ALA A 1 103 ? -4.654 -0.142 16.911 1.00 90.25 103 ALA A C 1
ATOM 757 O O . ALA A 1 103 ? -4.232 0.947 17.312 1.00 90.25 103 ALA A O 1
ATOM 758 N N . ASP A 1 104 ? -4.506 -1.275 17.587 1.00 86.06 104 ASP A N 1
ATOM 759 C CA . ASP A 1 104 ? -3.795 -1.468 18.847 1.00 86.06 104 ASP A CA 1
ATOM 760 C C . ASP A 1 104 ? -2.663 -2.490 18.646 1.00 86.06 104 ASP A C 1
ATOM 762 O O . ASP A 1 104 ? -2.795 -3.456 17.896 1.00 86.06 104 ASP A O 1
ATOM 766 N N . ASP A 1 105 ? -1.528 -2.303 19.321 1.00 80.69 105 ASP A N 1
ATOM 767 C CA . ASP A 1 105 ? -0.367 -3.194 19.176 1.00 80.69 105 ASP A CA 1
ATOM 768 C C . ASP A 1 105 ? -0.629 -4.618 19.729 1.00 80.69 105 ASP A C 1
ATOM 770 O O . ASP A 1 105 ? 0.163 -5.532 19.491 1.00 80.69 105 ASP A O 1
ATOM 774 N N . THR A 1 106 ? -1.725 -4.819 20.468 1.00 84.69 106 THR A N 1
ATOM 775 C CA . THR A 1 106 ? -2.184 -6.115 20.996 1.00 84.69 106 THR A CA 1
ATOM 776 C C . THR A 1 106 ? -3.339 -6.732 20.205 1.00 84.69 106 THR A C 1
ATOM 778 O O . THR A 1 106 ? -3.868 -7.769 20.614 1.00 84.69 106 THR A O 1
ATOM 781 N N . ASP A 1 107 ? -3.727 -6.121 19.082 1.00 85.31 107 ASP A N 1
ATOM 782 C CA . ASP A 1 107 ? -4.813 -6.612 18.239 1.00 85.31 107 ASP A CA 1
ATOM 783 C C . ASP A 1 107 ? -4.581 -8.040 17.736 1.00 85.31 107 ASP A C 1
ATOM 785 O O . ASP A 1 107 ? -3.478 -8.430 17.343 1.00 85.31 107 ASP A O 1
ATOM 789 N N . ASP A 1 108 ? -5.678 -8.795 17.643 1.00 93.56 108 ASP A N 1
ATOM 790 C CA . ASP A 1 108 ? -5.712 -9.978 16.794 1.00 93.56 108 ASP A CA 1
ATOM 791 C C . ASP A 1 108 ? -5.555 -9.547 15.321 1.00 93.56 108 ASP A C 1
ATOM 793 O O . ASP A 1 108 ? -6.374 -8.764 14.820 1.00 93.56 108 ASP A O 1
ATOM 797 N N . PRO A 1 109 ? -4.540 -10.052 14.592 1.00 93.50 109 PRO A N 1
ATOM 798 C CA . PRO A 1 109 ? -4.280 -9.598 13.232 1.00 93.50 109 PRO A CA 1
ATOM 799 C C . PRO A 1 109 ? -5.445 -9.836 12.267 1.00 93.50 109 PRO A C 1
ATOM 801 O O . PRO A 1 109 ? -5.659 -9.019 11.375 1.00 93.50 109 PRO A O 1
ATOM 804 N N . ALA A 1 110 ? -6.219 -10.914 12.434 1.00 94.38 110 ALA A N 1
ATOM 805 C CA . ALA A 1 110 ? -7.356 -11.190 11.558 1.00 94.38 110 ALA A CA 1
ATOM 806 C C . ALA A 1 110 ? -8.487 -10.177 11.787 1.00 94.38 110 ALA A C 1
ATOM 808 O O . ALA A 1 110 ? -8.997 -9.596 10.829 1.00 94.38 110 ALA A O 1
ATOM 809 N N . ALA A 1 111 ? -8.819 -9.886 13.047 1.00 95.94 111 ALA A N 1
ATOM 810 C CA . ALA A 1 111 ? -9.784 -8.843 13.385 1.00 95.94 111 ALA A CA 1
ATOM 811 C C . ALA A 1 111 ? -9.357 -7.459 12.867 1.00 95.94 111 ALA A C 1
ATOM 813 O O . ALA A 1 111 ? -10.199 -6.684 12.413 1.00 95.94 111 ALA A O 1
ATOM 814 N N . TYR A 1 112 ? -8.060 -7.144 12.905 1.00 96.81 112 TYR A N 1
ATOM 815 C CA . TYR A 1 112 ? -7.548 -5.893 12.351 1.00 96.81 112 TYR A CA 1
ATOM 816 C C . TYR A 1 112 ? -7.698 -5.834 10.822 1.00 96.81 112 TYR A C 1
ATOM 818 O O . TYR A 1 112 ? -8.191 -4.832 10.302 1.00 96.81 112 TYR A O 1
ATOM 826 N N . VAL A 1 113 ? -7.377 -6.911 10.095 1.00 98.00 113 VAL A N 1
ATOM 827 C CA . VAL A 1 113 ? -7.587 -6.991 8.636 1.00 98.00 113 VAL A CA 1
ATOM 828 C C . VAL A 1 113 ? -9.057 -6.770 8.259 1.00 98.00 113 VAL A C 1
ATOM 830 O O . VAL A 1 113 ? -9.333 -6.022 7.320 1.00 98.00 113 VAL A O 1
ATOM 833 N N . GLU A 1 114 ? -10.004 -7.332 9.012 1.00 97.81 114 GLU A N 1
ATOM 834 C CA . GLU A 1 114 ? -11.440 -7.102 8.788 1.00 97.81 114 GLU A CA 1
ATOM 835 C C . GLU A 1 114 ? -11.833 -5.626 8.977 1.00 97.81 114 GLU A C 1
ATOM 837 O O . GLU A 1 114 ? -12.619 -5.080 8.199 1.00 97.81 114 GLU A O 1
ATOM 842 N N . ARG A 1 115 ? -11.243 -4.925 9.957 1.00 98.06 115 ARG A N 1
ATOM 843 C CA . ARG A 1 115 ? -11.466 -3.476 10.117 1.00 98.06 115 ARG A CA 1
ATOM 844 C C . ARG A 1 115 ? -10.874 -2.671 8.964 1.00 98.06 115 ARG A C 1
ATOM 846 O O . ARG A 1 115 ? -11.518 -1.731 8.507 1.00 98.06 115 ARG A O 1
ATOM 853 N N . ILE A 1 116 ? -9.702 -3.057 8.449 1.00 98.44 116 ILE A N 1
ATOM 854 C CA . ILE A 1 116 ? -9.122 -2.443 7.241 1.00 98.44 116 ILE A CA 1
ATOM 855 C C . ILE A 1 116 ? -10.061 -2.642 6.041 1.00 98.44 116 ILE A C 1
ATOM 857 O O . ILE A 1 116 ? -10.287 -1.701 5.281 1.00 98.44 116 ILE A O 1
ATOM 861 N N . ALA A 1 117 ? -10.645 -3.834 5.889 1.00 98.38 117 ALA A N 1
ATOM 862 C CA . ALA A 1 117 ? -11.574 -4.147 4.802 1.00 98.38 117 ALA A CA 1
ATOM 863 C C . ALA A 1 117 ? -12.853 -3.291 4.837 1.00 98.38 117 ALA A C 1
ATOM 865 O O . ALA A 1 117 ? -13.444 -3.020 3.792 1.00 98.38 117 ALA A O 1
ATOM 866 N N . ALA A 1 118 ? -13.266 -2.845 6.026 1.00 98.31 118 ALA A N 1
ATOM 867 C CA . ALA A 1 118 ? -14.444 -2.006 6.225 1.00 98.31 118 ALA A CA 1
ATOM 868 C C . ALA A 1 118 ? -14.202 -0.502 5.973 1.00 98.31 118 ALA A C 1
ATOM 870 O O . ALA A 1 118 ? -15.163 0.273 5.970 1.00 98.31 118 ALA A O 1
ATOM 871 N N . LEU A 1 119 ? -12.953 -0.064 5.769 1.00 98.50 119 LEU A N 1
ATOM 872 C CA . LEU A 1 119 ? -12.639 1.346 5.521 1.00 98.50 119 LEU A CA 1
ATOM 873 C C . LEU A 1 119 ? -13.207 1.828 4.179 1.00 98.50 119 LEU A C 1
ATOM 875 O O . LEU A 1 119 ? -13.168 1.116 3.178 1.00 98.50 119 LEU A O 1
ATOM 879 N N . ASP A 1 120 ? -13.673 3.082 4.120 1.00 98.25 120 ASP A N 1
ATOM 880 C CA . ASP A 1 120 ? -14.137 3.673 2.859 1.00 98.25 120 ASP A CA 1
ATOM 881 C C . ASP A 1 120 ? -12.943 3.895 1.906 1.00 98.25 120 ASP A C 1
ATOM 883 O O . ASP A 1 120 ? -12.103 4.768 2.174 1.00 98.25 120 ASP A O 1
ATOM 887 N N . PRO A 1 121 ? -12.869 3.198 0.752 1.00 97.81 121 PRO A N 1
ATOM 888 C CA . PRO A 1 121 ? -11.778 3.371 -0.205 1.00 97.81 121 PRO A CA 1
ATOM 889 C C . PRO A 1 121 ? -11.731 4.787 -0.802 1.00 97.81 121 PRO A C 1
ATOM 891 O O . PRO A 1 121 ? -10.710 5.192 -1.363 1.00 97.81 121 PRO A O 1
ATOM 894 N N . ARG A 1 122 ? -12.811 5.573 -0.690 1.00 97.94 122 ARG A N 1
ATOM 895 C CA . ARG A 1 122 ? -12.863 6.967 -1.153 1.00 97.94 122 ARG A CA 1
ATOM 896 C C . ARG A 1 122 ? -12.265 7.956 -0.156 1.00 97.94 122 ARG A C 1
ATOM 898 O O . ARG A 1 122 ? -12.131 9.130 -0.517 1.00 97.94 122 ARG A O 1
ATOM 905 N N . THR A 1 123 ? -11.880 7.519 1.043 1.00 98.06 123 THR A N 1
ATOM 906 C CA . THR A 1 123 ? -11.251 8.372 2.062 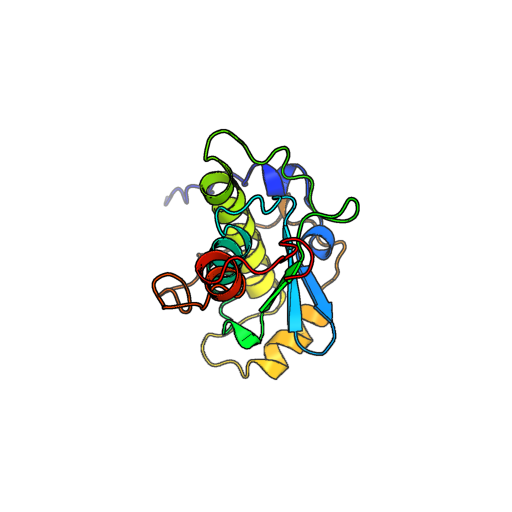1.00 98.06 123 THR A CA 1
ATOM 907 C C . THR A 1 123 ? -10.076 9.149 1.469 1.00 98.06 123 THR A C 1
ATOM 909 O O . THR A 1 123 ? -9.227 8.581 0.781 1.00 98.06 123 THR A O 1
ATOM 912 N N . ASN A 1 124 ? -10.056 10.466 1.698 1.00 97.50 124 ASN A N 1
ATOM 913 C CA . ASN A 1 124 ? -8.997 11.353 1.226 1.00 97.50 124 ASN A CA 1
ATOM 914 C C . ASN A 1 124 ? -7.872 11.436 2.267 1.00 97.50 124 ASN A C 1
ATOM 916 O O . ASN A 1 124 ? -8.009 12.117 3.279 1.00 97.50 124 ASN A O 1
ATOM 920 N N . LEU A 1 125 ? -6.750 10.784 1.977 1.00 96.38 125 LEU A N 1
ATOM 921 C CA . LEU A 1 125 ? -5.566 10.708 2.826 1.00 96.38 125 LEU A CA 1
ATOM 922 C C . LEU A 1 125 ? -4.778 12.020 2.921 1.00 96.38 125 LEU A C 1
ATOM 924 O O . LEU A 1 125 ? -4.028 12.197 3.878 1.00 96.38 125 LEU A O 1
ATOM 928 N N . ALA A 1 126 ? -4.934 12.938 1.962 1.00 93.38 126 ALA A N 1
ATOM 929 C CA . ALA A 1 126 ? -4.234 14.225 1.964 1.00 93.38 126 ALA A CA 1
ATOM 930 C C . ALA A 1 126 ? -4.779 15.197 3.024 1.00 93.38 126 ALA A C 1
ATOM 932 O O . ALA A 1 126 ? -4.065 16.092 3.464 1.00 93.38 126 ALA A O 1
ATOM 933 N N . GLY A 1 127 ? -6.042 15.024 3.431 1.00 86.62 127 GLY A N 1
ATOM 934 C CA . GLY A 1 127 ? -6.694 15.848 4.452 1.00 86.62 127 GLY A CA 1
ATOM 935 C C . GLY A 1 127 ? -6.602 15.290 5.873 1.00 86.62 127 GLY A C 1
ATOM 936 O O . GLY A 1 127 ? -7.129 15.912 6.792 1.00 86.62 127 GLY A O 1
ATOM 937 N N . LEU A 1 128 ? -5.986 14.118 6.057 1.00 88.38 128 LEU A N 1
ATOM 938 C CA . LEU A 1 128 ? -5.876 13.481 7.364 1.00 88.38 128 LEU A CA 1
ATOM 939 C C . LEU A 1 128 ? -4.644 13.993 8.105 1.00 88.38 128 LEU A C 1
ATOM 941 O O . LEU A 1 128 ? -3.521 13.898 7.606 1.00 88.38 128 LEU A O 1
ATOM 945 N N . ASP A 1 129 ? -4.861 14.478 9.324 1.00 86.88 129 ASP A N 1
ATOM 946 C CA . ASP A 1 129 ? -3.785 14.656 10.291 1.00 86.88 129 ASP A CA 1
ATOM 947 C C . ASP A 1 129 ? -3.476 13.290 10.904 1.00 86.88 129 ASP A C 1
ATOM 949 O O . ASP A 1 129 ? -4.159 12.828 11.823 1.00 86.88 129 ASP A O 1
ATOM 953 N N . VAL A 1 130 ? -2.519 12.595 10.289 1.00 84.69 130 VAL A N 1
ATOM 954 C CA . VAL A 1 130 ? -2.136 11.247 10.702 1.00 84.69 130 VAL A CA 1
ATOM 955 C C . VAL A 1 130 ? -1.187 11.312 11.894 1.00 84.69 130 VAL A C 1
ATO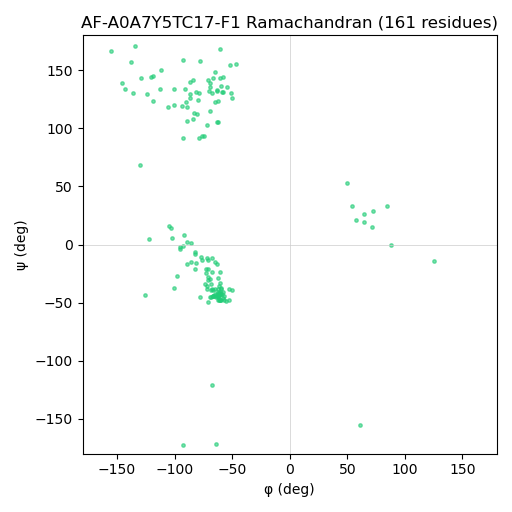M 957 O O . VAL A 1 130 ? -0.211 12.067 11.898 1.00 84.69 130 VAL A O 1
ATOM 960 N N . GLY A 1 131 ? -1.492 10.513 12.916 1.00 71.19 131 GLY A N 1
ATOM 961 C CA . GLY A 1 131 ? -0.685 10.391 14.128 1.00 71.19 131 GLY A CA 1
ATOM 962 C C . GLY A 1 131 ? 0.721 9.816 13.897 1.00 71.19 131 GLY A C 1
ATOM 963 O O . GLY A 1 131 ? 1.206 9.649 12.778 1.00 71.19 131 GLY A O 1
ATOM 964 N N . ARG A 1 132 ? 1.423 9.522 14.998 1.00 61.41 132 ARG A N 1
ATOM 965 C CA . ARG A 1 132 ? 2.816 9.049 14.966 1.00 61.41 132 ARG A CA 1
ATOM 966 C C . ARG A 1 132 ? 2.955 7.729 14.187 1.00 61.41 132 ARG A C 1
ATOM 968 O O . ARG A 1 132 ? 2.128 6.832 14.302 1.00 61.41 132 ARG A O 1
ATOM 975 N N . GLU A 1 133 ? 4.070 7.620 13.465 1.00 62.31 133 GLU A N 1
ATOM 976 C CA . GLU A 1 133 ? 4.579 6.387 12.849 1.00 62.31 133 GLU A CA 1
ATOM 977 C C . GLU A 1 133 ? 4.553 5.183 13.811 1.00 62.31 133 GLU A C 1
ATOM 979 O O . GLU A 1 133 ? 4.647 5.375 15.031 1.00 62.31 133 GLU A O 1
ATOM 984 N N . PRO A 1 134 ? 4.499 3.948 13.280 1.00 61.72 134 PRO A N 1
ATOM 985 C CA . PRO A 1 134 ? 4.704 2.752 14.087 1.00 61.72 134 PRO A CA 1
ATOM 986 C C . PRO A 1 134 ? 5.995 2.821 14.906 1.00 61.72 134 PRO A C 1
ATOM 988 O O . PRO A 1 134 ? 6.931 3.555 14.578 1.00 61.72 134 PRO A O 1
ATOM 991 N N . GLY A 1 135 ? 5.998 2.078 16.014 1.00 65.06 135 GLY A N 1
ATOM 992 C CA . GLY A 1 135 ? 7.136 1.947 16.915 1.00 65.06 135 GLY A CA 1
ATOM 993 C C . GLY A 1 135 ? 8.302 1.199 16.265 1.00 65.06 135 GLY A C 1
ATOM 994 O O . GLY A 1 135 ? 8.880 1.643 15.276 1.00 65.06 135 GLY A O 1
ATOM 995 N N . HIS A 1 136 ? 8.715 0.084 16.857 1.00 68.25 136 HIS A N 1
ATOM 996 C CA . HIS A 1 136 ? 9.833 -0.686 16.316 1.00 68.25 136 HIS A CA 1
ATOM 997 C C . HIS A 1 136 ? 9.446 -1.402 15.008 1.00 68.25 136 HIS A C 1
ATOM 999 O O . HIS A 1 136 ? 8.327 -1.905 14.917 1.00 68.25 136 HIS A O 1
ATOM 1005 N N . PRO A 1 137 ? 10.356 -1.471 14.016 1.00 72.69 137 PRO A N 1
ATOM 1006 C CA . PRO A 1 137 ? 10.151 -2.270 12.809 1.00 72.69 137 PRO A CA 1
ATOM 1007 C C . PRO A 1 137 ? 9.827 -3.726 13.161 1.00 72.69 137 PRO A C 1
ATOM 1009 O O . PRO A 1 137 ? 10.497 -4.311 14.013 1.00 72.69 137 PRO A O 1
ATOM 1012 N N . VAL A 1 138 ? 8.836 -4.308 12.489 1.00 78.19 138 VAL A N 1
ATOM 1013 C CA . VAL A 1 138 ? 8.447 -5.724 12.614 1.00 78.19 138 VAL A CA 1
ATOM 1014 C C . VAL A 1 138 ? 9.071 -6.555 11.484 1.00 78.19 138 VAL A C 1
ATOM 1016 O O . VAL A 1 138 ? 9.333 -7.744 11.652 1.00 78.19 138 VAL A O 1
ATOM 1019 N N . ALA A 1 139 ? 9.342 -5.929 10.338 1.00 85.31 139 ALA A N 1
ATOM 1020 C CA . ALA A 1 139 ? 9.779 -6.564 9.105 1.00 85.31 139 ALA A CA 1
ATOM 1021 C C . ALA A 1 139 ? 11.085 -5.980 8.545 1.00 85.31 139 ALA A C 1
ATOM 1023 O O . ALA A 1 139 ? 11.946 -6.751 8.114 1.00 85.31 139 ALA A O 1
ATOM 1024 N N . VAL A 1 140 ? 11.276 -4.654 8.518 1.00 84.75 140 VAL A N 1
ATOM 1025 C CA . VAL A 1 140 ? 12.518 -4.075 7.971 1.00 84.75 140 VAL A CA 1
ATOM 1026 C C . VAL A 1 140 ? 13.729 -4.517 8.795 1.00 84.75 140 VAL A C 1
ATOM 1028 O O . VAL A 1 140 ? 13.741 -4.426 10.020 1.00 84.75 140 VAL A O 1
ATOM 1031 N N . GLY A 1 141 ? 14.779 -4.965 8.100 1.00 81.69 141 GLY A N 1
ATOM 1032 C CA . GLY A 1 141 ? 16.010 -5.467 8.720 1.00 81.69 141 GLY A CA 1
ATOM 1033 C C . GLY A 1 141 ? 15.982 -6.961 9.051 1.00 81.69 141 GLY A C 1
ATOM 1034 O O . GLY A 1 141 ? 16.981 -7.481 9.538 1.00 81.69 141 GLY A O 1
ATOM 1035 N N . THR A 1 142 ? 14.875 -7.650 8.764 1.00 83.75 142 THR A N 1
ATOM 1036 C CA . THR A 1 142 ? 14.791 -9.116 8.811 1.00 83.75 142 THR A CA 1
ATOM 1037 C C . THR A 1 142 ? 15.081 -9.733 7.442 1.00 83.75 142 THR A C 1
ATOM 1039 O O . THR A 1 142 ? 14.936 -9.076 6.403 1.00 83.75 142 THR A O 1
ATOM 1042 N N . ASP A 1 143 ? 15.464 -11.009 7.433 1.00 83.50 143 ASP A N 1
ATOM 1043 C CA . ASP A 1 143 ? 15.674 -11.775 6.206 1.00 83.50 143 ASP A CA 1
ATOM 1044 C C . ASP A 1 143 ? 14.325 -12.139 5.561 1.00 83.50 143 ASP A C 1
ATOM 1046 O O . ASP A 1 143 ? 13.710 -13.157 5.879 1.00 83.50 143 ASP A O 1
ATOM 1050 N N . ALA A 1 144 ? 13.856 -11.303 4.632 1.00 83.56 144 ALA A N 1
ATOM 1051 C CA . ALA A 1 144 ? 12.731 -11.626 3.756 1.00 83.56 144 ALA A CA 1
ATOM 1052 C C . ALA A 1 144 ? 13.248 -12.298 2.466 1.00 83.56 144 ALA A C 1
ATOM 1054 O O . ALA A 1 144 ? 14.066 -11.705 1.752 1.00 83.56 144 ALA A O 1
ATOM 1055 N N . PRO A 1 145 ? 12.802 -13.523 2.127 1.00 83.12 145 PRO A N 1
ATOM 1056 C CA . PRO A 1 145 ? 13.340 -14.255 0.989 1.00 83.12 145 PRO A CA 1
ATOM 1057 C C . PRO A 1 145 ? 12.973 -13.582 -0.335 1.00 83.12 145 PRO A C 1
ATOM 1059 O O . PRO A 1 145 ? 11.809 -13.309 -0.626 1.00 83.12 145 PRO A O 1
ATOM 1062 N N . ARG A 1 146 ? 13.977 -13.382 -1.190 1.00 85.44 146 ARG A N 1
ATOM 1063 C CA . ARG A 1 146 ? 13.766 -12.976 -2.579 1.00 85.44 146 ARG A CA 1
ATOM 1064 C C . ARG A 1 146 ? 13.478 -14.189 -3.453 1.00 85.44 146 ARG A C 1
ATOM 1066 O O . ARG A 1 146 ? 14.381 -14.967 -3.763 1.00 85.44 146 ARG A O 1
ATOM 1073 N N . LEU A 1 147 ? 12.224 -14.309 -3.877 1.00 84.50 147 LEU A N 1
ATOM 1074 C CA . LEU A 1 147 ? 11.721 -15.434 -4.673 1.00 84.50 147 LEU A CA 1
ATOM 1075 C C . LEU A 1 147 ? 12.436 -15.600 -6.023 1.00 84.50 147 LEU A C 1
ATOM 1077 O O . LEU A 1 147 ? 12.474 -16.697 -6.570 1.00 84.50 147 LEU A O 1
ATOM 1081 N N . ASP A 1 148 ? 13.030 -14.532 -6.551 1.00 87.38 148 ASP A N 1
ATOM 1082 C CA . ASP A 1 148 ? 13.714 -14.520 -7.842 1.00 87.38 148 ASP A CA 1
ATOM 1083 C C . ASP A 1 148 ? 15.203 -14.886 -7.779 1.00 87.38 148 ASP A C 1
ATOM 1085 O O . ASP A 1 148 ? 15.809 -15.193 -8.806 1.00 87.38 148 ASP A O 1
ATOM 1089 N N . ILE A 1 149 ? 15.820 -14.852 -6.595 1.00 89.44 149 ILE A N 1
ATOM 1090 C CA . ILE A 1 149 ? 17.261 -15.093 -6.440 1.00 89.44 149 ILE A CA 1
ATOM 1091 C C . ILE A 1 149 ? 17.670 -16.526 -6.808 1.00 89.44 149 ILE A C 1
ATOM 1093 O O . ILE A 1 149 ? 18.653 -16.663 -7.540 1.00 89.44 149 ILE A O 1
ATOM 1097 N N . PRO A 1 150 ? 16.958 -17.592 -6.387 1.00 91.06 150 PRO A N 1
ATOM 1098 C CA . PRO A 1 150 ? 17.326 -18.953 -6.772 1.00 91.06 150 PRO A CA 1
ATOM 1099 C C . PRO A 1 150 ? 17.384 -19.145 -8.292 1.00 91.06 150 PRO A C 1
ATOM 1101 O O . PRO A 1 150 ? 18.349 -19.708 -8.808 1.00 91.06 150 PRO A O 1
ATOM 1104 N N . ASP A 1 151 ? 16.395 -18.619 -9.018 1.00 90.94 151 ASP A N 1
ATOM 1105 C CA . ASP A 1 151 ? 16.332 -18.733 -10.476 1.00 90.94 151 ASP A CA 1
ATOM 1106 C C . ASP A 1 151 ? 17.444 -17.920 -11.155 1.00 90.94 151 ASP A C 1
ATOM 1108 O O . ASP A 1 151 ? 18.091 -18.420 -12.076 1.00 90.94 151 ASP A O 1
ATOM 1112 N N . LYS A 1 152 ? 17.758 -16.721 -10.644 1.00 88.25 152 LYS A N 1
ATOM 1113 C CA . LYS A 1 152 ? 18.890 -15.905 -11.120 1.00 88.25 152 LYS A CA 1
ATOM 1114 C C . LYS A 1 152 ? 20.237 -16.602 -10.948 1.00 88.25 152 LYS A C 1
ATOM 1116 O O . LYS A 1 152 ? 21.058 -16.561 -11.858 1.00 88.25 152 LYS A O 1
ATOM 1121 N N . ILE A 1 153 ? 20.460 -17.243 -9.800 1.00 91.69 153 ILE A N 1
ATOM 1122 C CA . ILE A 1 153 ? 21.703 -17.975 -9.516 1.00 91.69 153 ILE A CA 1
ATOM 1123 C C . ILE A 1 153 ? 21.832 -19.196 -10.434 1.00 91.69 153 ILE A C 1
ATOM 1125 O O . ILE A 1 153 ? 22.922 -19.499 -10.912 1.00 91.69 153 ILE A O 1
ATOM 1129 N N . LEU A 1 154 ? 20.722 -19.889 -10.700 1.00 94.56 154 LEU A N 1
ATOM 1130 C CA . LEU A 1 154 ? 20.700 -21.118 -11.496 1.00 94.56 154 LEU A CA 1
ATOM 1131 C C . LEU A 1 154 ? 20.512 -20.878 -13.004 1.00 94.56 154 LEU A C 1
ATOM 1133 O O . LEU A 1 154 ? 20.408 -21.847 -13.756 1.00 94.56 154 LEU A O 1
ATOM 1137 N N . GLY A 1 155 ? 20.442 -19.620 -13.452 1.00 91.62 155 GLY A N 1
ATOM 1138 C CA . GLY A 1 155 ? 20.222 -19.268 -14.858 1.00 91.62 155 GLY A CA 1
ATOM 1139 C C . GLY A 1 155 ? 18.859 -19.712 -15.402 1.00 91.62 155 GLY A C 1
ATOM 1140 O O . GLY A 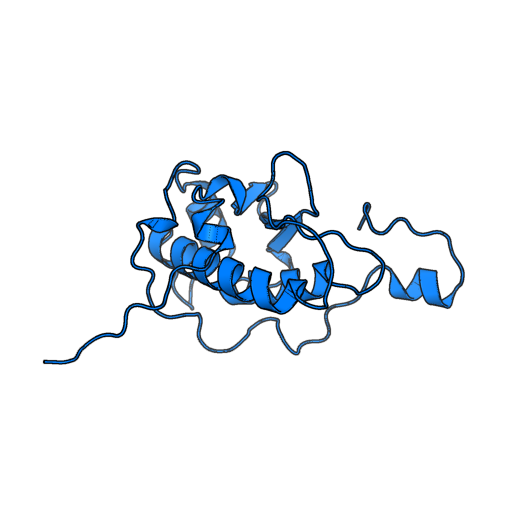1 155 ? 18.725 -19.965 -16.598 1.00 91.62 155 GLY A O 1
ATOM 1141 N N . ARG A 1 156 ? 17.851 -19.848 -14.535 1.00 93.25 156 ARG A N 1
ATOM 1142 C CA . ARG A 1 156 ? 16.495 -20.250 -14.921 1.00 93.25 156 ARG A CA 1
ATOM 1143 C C . ARG A 1 156 ? 15.678 -19.024 -15.338 1.00 93.25 156 ARG A C 1
ATOM 1145 O O . ARG A 1 156 ? 15.780 -17.983 -14.687 1.00 93.25 156 ARG A O 1
ATOM 1152 N N . PRO A 1 157 ? 14.851 -19.121 -16.395 1.00 89.12 157 PRO A N 1
ATOM 1153 C CA . PRO A 1 157 ? 13.947 -18.039 -16.759 1.00 89.12 157 PRO A CA 1
ATOM 1154 C C . PRO A 1 157 ? 12.997 -17.703 -15.605 1.00 89.12 157 PRO A C 1
ATOM 1156 O O . PRO A 1 157 ? 12.357 -18.596 -15.051 1.00 89.12 157 PRO A O 1
ATOM 1159 N N . ARG A 1 158 ? 12.875 -16.413 -15.280 1.00 87.81 158 ARG A N 1
ATOM 1160 C CA . ARG A 1 158 ? 11.895 -15.908 -14.317 1.00 87.81 158 ARG A CA 1
ATOM 1161 C C . ARG A 1 158 ? 11.356 -14.556 -14.759 1.00 87.81 158 ARG A C 1
ATOM 1163 O O . ARG A 1 158 ? 12.129 -13.668 -15.113 1.00 87.81 158 ARG A O 1
ATOM 1170 N N . PHE A 1 159 ? 10.040 -14.395 -14.688 1.00 85.25 159 PHE A N 1
ATOM 1171 C CA . PHE A 1 159 ? 9.375 -13.114 -14.895 1.00 85.25 159 PHE A CA 1
ATOM 1172 C C . PHE A 1 159 ? 9.176 -12.434 -13.542 1.00 85.25 159 PHE A C 1
ATOM 1174 O O . PHE A 1 159 ? 8.545 -12.985 -12.644 1.00 85.25 159 PHE A O 1
ATOM 1181 N N . LEU A 1 160 ? 9.766 -11.248 -13.378 1.00 81.38 160 LEU A N 1
ATOM 1182 C CA . LEU A 1 160 ? 9.729 -10.505 -12.113 1.00 81.38 160 LEU A CA 1
ATOM 1183 C C . LEU A 1 160 ? 8.351 -9.897 -11.818 1.00 81.38 160 LEU A C 1
ATOM 1185 O O . LEU A 1 160 ? 8.052 -9.585 -10.673 1.00 81.38 160 LEU A O 1
ATOM 1189 N N . THR A 1 161 ? 7.530 -9.727 -12.852 1.00 75.62 161 THR A N 1
ATOM 1190 C CA . THR A 1 161 ? 6.149 -9.236 -12.766 1.00 75.62 161 THR A CA 1
ATOM 1191 C C . THR A 1 161 ? 5.163 -10.285 -12.265 1.00 75.62 161 THR A C 1
ATOM 1193 O O . THR A 1 161 ? 4.044 -9.931 -11.912 1.00 75.62 161 THR A O 1
ATOM 1196 N N . ASP A 1 162 ? 5.582 -11.551 -12.238 1.00 71.69 162 ASP A N 1
ATOM 1197 C CA . ASP A 1 162 ? 4.758 -12.700 -11.852 1.00 71.69 162 ASP A CA 1
ATOM 1198 C C . ASP A 1 162 ? 5.110 -13.177 -10.427 1.00 71.69 162 ASP A C 1
ATOM 1200 O O . ASP A 1 162 ? 4.810 -14.313 -10.047 1.00 71.69 162 ASP A O 1
ATOM 1204 N N . LEU A 1 163 ? 5.847 -12.346 -9.678 1.00 69.12 163 LEU A N 1
ATOM 1205 C CA . LEU A 1 163 ? 6.265 -12.573 -8.292 1.00 69.12 163 LEU A CA 1
ATOM 1206 C C . LEU A 1 163 ? 5.218 -12.092 -7.291 1.00 69.12 163 LEU A C 1
ATOM 1208 O O . LEU A 1 163 ? 4.581 -11.048 -7.553 1.00 69.12 163 LEU A O 1
#